Protein AF-A0A0G4PWV8-F1 (afdb_mono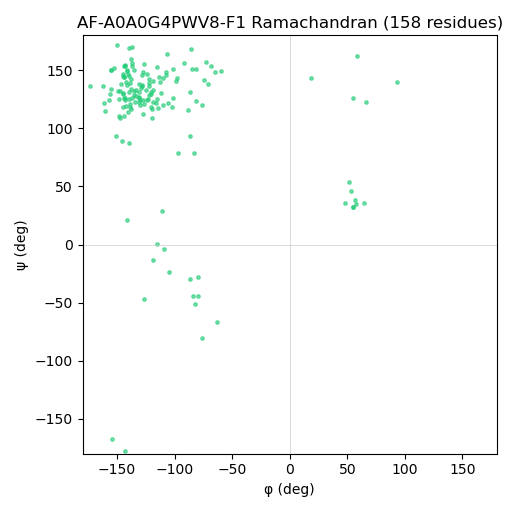mer)

Solvent-accessible surface area (backbone atoms only — not comparable to full-atom values): 7685 Å² total; per-residue (Å²): 139,90,86,41,75,49,78,58,69,54,64,75,84,76,52,69,46,78,44,80,47,78,28,73,62,48,70,41,78,45,61,52,28,37,39,38,41,41,41,43,66,41,84,68,66,66,51,36,36,37,35,38,38,38,8,48,55,10,35,27,39,36,34,48,26,38,40,38,41,34,42,36,41,32,59,44,40,40,42,35,39,39,36,6,46,60,18,36,23,40,35,33,49,24,40,38,38,40,44,38,32,40,40,41,40,43,39,44,37,41,38,33,6,46,53,18,35,23,39,33,35,53,20,40,38,36,43,34,40,27,44,71,63,43,67,78,48,79,50,76,45,31,77,62,28,56,70,43,77,42,82,45,49,79,43,80,45,80,43,117

Mean predicted aligned error: 6.7 Å

Radius of gyration: 15.88 Å; Cα contacts (8 Å, |Δi|>4): 471; chains: 1; bounding box: 45×33×40 Å

pLDDT: mean 72.96, std 12.59, range [35.84, 92.19]

Sequence (160 aa):
MHKSWIKYQVKNPEQLLQVGFSSTRGPLVLHKSWIKYQVKNPELWPFTAQVGFSSTRGPLVMHKSWIKYQVKNPEQMLEVGFSSTRRPLVMHKSWIKYQVRNPGQLLQVGFSSTRRPLAMHKSWIKYQVKNPGQLLQVGFSSTRGPLVLHKSWVKYQVGL

Secondary structure (DSSP, 8-state):
-----EE--B-SSS-EE--EEEESSS-EEEES-EEEEEE----SSS-EE--EEEESSS-EEEES-EEEEEEES--S-EEEEEEESSS-EEEES-EEEEEEE---EEEEEEEEESSS-EEEES-EEE--EES--EEEEEEEEESSS-EEEES-EEE--EE-

Structure (mmCIF, N/CA/C/O backbone):
data_AF-A0A0G4PWV8-F1
#
_entry.id   AF-A0A0G4PWV8-F1
#
loop_
_atom_site.group_PDB
_atom_site.id
_atom_site.type_symbol
_atom_site.label_atom_id
_atom_site.label_alt_id
_atom_site.label_comp_id
_atom_site.label_asym_id
_atom_site.label_entity_id
_atom_site.label_seq_id
_atom_site.pdbx_PDB_ins_code
_atom_site.Cartn_x
_atom_site.Cartn_y
_atom_site.Cartn_z
_atom_site.occupancy
_atom_site.B_iso_or_equiv
_atom_site.auth_seq_id
_atom_site.auth_comp_id
_atom_site.auth_asym_id
_atom_site.auth_atom_id
_atom_site.pdbx_PDB_model_num
ATOM 1 N N . MET A 1 1 ? 24.205 -0.210 5.211 1.00 35.84 1 MET A N 1
ATOM 2 C CA . MET A 1 1 ? 22.935 -0.880 5.615 1.00 35.84 1 MET A CA 1
ATOM 3 C C . MET A 1 1 ? 21.862 -0.620 4.559 1.00 35.84 1 MET A C 1
ATOM 5 O O . MET A 1 1 ? 21.844 0.486 4.046 1.00 35.84 1 MET A O 1
ATOM 9 N N . HIS A 1 2 ? 20.964 -1.564 4.231 1.00 44.97 2 HIS A N 1
ATOM 10 C CA . HIS A 1 2 ? 19.835 -1.320 3.300 1.00 44.97 2 HIS A CA 1
ATOM 11 C C . HIS A 1 2 ? 18.504 -1.462 4.058 1.00 44.97 2 HIS A C 1
ATOM 13 O O . HIS A 1 2 ? 18.279 -2.509 4.666 1.00 44.97 2 HIS A O 1
ATOM 19 N N . LYS A 1 3 ? 17.638 -0.441 4.027 1.00 51.50 3 LYS A N 1
ATOM 20 C CA . LYS A 1 3 ? 16.390 -0.348 4.814 1.00 51.50 3 LYS A CA 1
ATOM 21 C C . LYS A 1 3 ? 15.295 0.374 4.006 1.00 51.50 3 LYS A C 1
ATOM 23 O O . LYS A 1 3 ? 15.620 1.271 3.235 1.00 51.50 3 LYS A O 1
ATOM 28 N N . SER A 1 4 ? 14.019 0.015 4.176 1.00 49.66 4 SER A N 1
ATOM 29 C CA . SER A 1 4 ? 12.867 0.761 3.628 1.00 49.66 4 SER A CA 1
ATOM 30 C C . SER A 1 4 ? 11.570 0.390 4.360 1.00 49.66 4 SER A C 1
ATOM 32 O O . SER A 1 4 ? 11.176 -0.773 4.369 1.00 49.66 4 SER A O 1
ATOM 34 N N . TRP A 1 5 ? 10.888 1.370 4.959 1.00 53.84 5 TRP A N 1
ATOM 35 C CA . TRP A 1 5 ? 9.688 1.152 5.784 1.00 53.84 5 TRP A CA 1
ATOM 36 C C . TRP A 1 5 ? 8.790 2.398 5.838 1.00 53.84 5 TRP A C 1
ATOM 38 O O . TRP A 1 5 ? 9.304 3.510 5.790 1.00 53.84 5 TRP A O 1
ATOM 48 N N . ILE A 1 6 ? 7.475 2.205 5.995 1.00 53.03 6 ILE A N 1
ATOM 49 C CA . ILE A 1 6 ? 6.437 3.229 6.235 1.00 53.03 6 ILE A CA 1
ATOM 50 C C . ILE A 1 6 ? 5.381 2.610 7.182 1.00 53.03 6 ILE A C 1
ATOM 52 O O . ILE A 1 6 ? 4.929 1.491 6.946 1.00 53.03 6 ILE A O 1
ATOM 56 N N . LYS A 1 7 ? 4.982 3.256 8.288 1.00 59.53 7 LYS A N 1
ATOM 57 C CA . LYS A 1 7 ? 4.139 2.595 9.316 1.00 59.53 7 LYS A CA 1
ATOM 58 C C . LYS A 1 7 ? 3.420 3.592 10.229 1.00 59.53 7 LYS A C 1
ATOM 60 O O . LYS A 1 7 ? 4.082 4.205 11.059 1.00 59.53 7 LYS A O 1
ATOM 65 N N . TYR A 1 8 ? 2.084 3.650 10.180 1.00 54.03 8 TYR A N 1
ATOM 66 C CA . TYR A 1 8 ? 1.277 4.469 11.107 1.00 54.03 8 TYR A CA 1
ATOM 67 C C . TYR A 1 8 ? -0.043 3.778 11.506 1.00 54.03 8 TYR A C 1
ATOM 69 O O . TYR A 1 8 ? -0.243 2.599 11.212 1.00 54.03 8 TYR A O 1
ATOM 77 N N . GLN A 1 9 ? -0.880 4.445 12.306 1.00 57.19 9 GLN A N 1
ATOM 78 C CA . GLN A 1 9 ? -2.010 3.858 13.042 1.00 57.19 9 GLN A CA 1
ATOM 79 C C . GLN A 1 9 ? -2.813 4.990 13.711 1.00 57.19 9 GLN A C 1
ATOM 81 O O . GLN A 1 9 ? -2.177 5.872 14.277 1.00 57.19 9 GLN A O 1
ATOM 86 N N . VAL A 1 10 ? -4.156 4.989 13.683 1.00 54.06 10 VAL A N 1
ATOM 87 C CA . VAL A 1 10 ? -4.962 6.142 14.174 1.00 54.06 10 VAL A CA 1
ATOM 88 C C . VAL A 1 10 ? -6.261 5.727 14.890 1.00 54.06 10 VAL A C 1
ATOM 90 O O . VAL A 1 10 ? -6.813 4.660 14.614 1.00 54.06 10 VAL A O 1
ATOM 93 N N . LYS A 1 11 ? -6.761 6.576 15.804 1.00 54.06 11 LYS A N 1
ATOM 94 C CA . LYS A 1 11 ? -8.070 6.447 16.474 1.00 54.06 11 LYS A CA 1
ATOM 95 C C . LYS A 1 11 ? -8.731 7.819 16.760 1.00 54.06 11 LYS A C 1
ATOM 97 O O . LYS A 1 11 ? -8.561 8.325 17.861 1.00 54.06 11 LYS A O 1
ATOM 102 N N . ASN A 1 12 ? -9.514 8.337 15.802 1.00 51.41 12 ASN A N 1
ATOM 103 C CA . ASN A 1 12 ? -10.380 9.544 15.855 1.00 51.41 12 ASN A CA 1
ATOM 104 C C . ASN A 1 12 ? -9.652 10.885 16.188 1.00 51.41 12 ASN A C 1
ATOM 106 O O . ASN A 1 12 ? -8.496 10.824 16.605 1.00 51.41 12 ASN A O 1
ATOM 110 N N . PRO A 1 13 ? -10.223 12.090 15.927 1.00 47.97 13 PRO A N 1
ATOM 111 C CA . PRO A 1 13 ? -11.607 12.400 15.524 1.00 47.97 13 PRO A CA 1
ATOM 112 C C . PRO A 1 13 ? -11.854 12.784 14.049 1.00 47.97 13 PRO A C 1
ATOM 114 O O . PRO A 1 13 ? -12.958 12.550 13.584 1.00 47.97 13 PRO A O 1
ATOM 117 N N . GLU A 1 14 ? -10.870 13.279 13.292 1.00 52.88 14 GLU A N 1
ATOM 118 C CA . GLU A 1 14 ? -11.048 13.809 11.919 1.00 52.88 14 GLU A CA 1
ATOM 119 C C . GLU A 1 14 ? -10.054 13.110 10.965 1.00 52.88 14 GLU A C 1
ATOM 121 O O . GLU A 1 14 ? -8.856 13.124 11.257 1.00 52.88 14 GLU A O 1
ATOM 126 N N . GLN A 1 15 ? -10.482 12.411 9.891 1.00 55.06 15 GLN A N 1
ATOM 127 C CA . GLN A 1 15 ? -9.568 11.484 9.170 1.00 55.06 15 GLN A CA 1
ATOM 128 C C . GLN A 1 15 ? -9.764 11.284 7.654 1.00 55.06 15 GLN A C 1
ATOM 130 O O . GLN A 1 15 ? -10.611 10.506 7.218 1.00 55.06 15 GLN A O 1
ATOM 135 N N . LEU A 1 16 ? -8.805 11.796 6.877 1.00 55.81 16 LEU A N 1
ATOM 136 C CA . LEU A 1 16 ? -8.580 11.494 5.456 1.00 55.81 16 LEU A CA 1
ATOM 137 C C . LEU A 1 16 ? -7.149 10.943 5.263 1.00 55.81 16 LEU A C 1
ATOM 139 O O . LEU A 1 16 ? -6.223 11.438 5.907 1.00 55.81 16 LEU A O 1
ATOM 143 N N . LEU A 1 17 ? -6.927 9.913 4.426 1.00 54.94 17 LEU A N 1
ATOM 144 C CA . LEU A 1 17 ? -5.600 9.271 4.328 1.00 54.94 17 LEU A CA 1
ATOM 145 C C . LEU A 1 17 ? -5.231 8.647 2.965 1.00 54.94 17 LEU A C 1
ATOM 147 O O . LEU A 1 17 ? -5.476 7.467 2.715 1.00 54.94 17 LEU A O 1
ATOM 151 N N . GLN A 1 18 ? -4.545 9.411 2.113 1.00 61.81 18 GLN A N 1
ATOM 152 C CA . GLN A 1 18 ? -3.944 8.942 0.854 1.00 61.81 18 GLN A CA 1
ATOM 153 C C . GLN A 1 18 ? -2.478 8.483 1.010 1.00 61.81 18 GLN A C 1
ATOM 155 O O . GLN A 1 18 ? -1.738 8.951 1.873 1.00 61.81 18 GLN A O 1
ATOM 160 N N . VAL A 1 19 ? -2.023 7.617 0.099 1.00 55.06 19 VAL A N 1
ATOM 161 C CA . VAL A 1 19 ? -0.606 7.341 -0.207 1.00 55.06 19 VAL A CA 1
ATOM 162 C C . VAL A 1 19 ? -0.473 7.318 -1.730 1.00 55.06 19 VAL A C 1
ATOM 164 O O . VAL A 1 19 ? -1.278 6.659 -2.378 1.00 55.06 19 VAL A O 1
ATOM 167 N N . GLY A 1 20 ? 0.514 7.998 -2.318 1.00 63.47 20 GLY A N 1
ATOM 168 C CA . GLY A 1 20 ? 0.599 8.172 -3.774 1.00 63.47 20 GLY A CA 1
ATOM 169 C C . GLY A 1 20 ? 2.030 8.219 -4.313 1.00 63.47 20 GLY A C 1
ATOM 170 O O . GLY A 1 20 ? 2.891 8.870 -3.730 1.00 63.47 20 GLY A O 1
ATOM 171 N N . PHE A 1 21 ? 2.277 7.554 -5.444 1.00 58.38 21 PHE A N 1
ATOM 172 C CA . PHE A 1 21 ? 3.533 7.603 -6.198 1.00 58.38 21 PHE A CA 1
ATOM 173 C C . PHE A 1 21 ? 3.249 7.605 -7.706 1.00 58.38 21 PHE A C 1
ATOM 175 O O . PHE A 1 21 ? 2.417 6.832 -8.192 1.00 58.38 21 PHE A O 1
ATOM 182 N N . SER A 1 22 ? 3.959 8.436 -8.468 1.00 67.94 22 SER A N 1
ATOM 183 C CA . SER A 1 22 ? 3.759 8.583 -9.914 1.00 67.94 22 SER A CA 1
ATOM 184 C C . SER A 1 22 ? 5.073 8.825 -10.658 1.00 67.94 22 SER A C 1
ATOM 186 O O . SER A 1 22 ? 5.978 9.491 -10.163 1.00 67.94 22 SER A O 1
ATOM 188 N N . SER A 1 23 ? 5.193 8.275 -11.869 1.00 72.81 23 SER A N 1
ATOM 189 C CA . SER A 1 23 ? 6.311 8.566 -12.774 1.00 72.81 23 SER A CA 1
ATOM 190 C C . SER A 1 23 ? 5.862 8.634 -14.233 1.00 72.81 23 SER A C 1
ATOM 192 O O . SER A 1 23 ? 5.394 7.659 -14.824 1.00 72.81 23 SER A O 1
ATOM 194 N N . THR A 1 24 ? 6.055 9.791 -14.866 1.00 71.94 24 THR A N 1
ATOM 195 C CA . THR A 1 24 ? 5.653 9.997 -16.266 1.00 71.94 24 THR A CA 1
ATOM 196 C C . THR A 1 24 ? 6.648 9.399 -17.264 1.00 71.94 24 THR A C 1
ATOM 198 O O . THR A 1 24 ? 6.244 9.025 -18.367 1.00 71.94 24 THR A O 1
ATOM 201 N N . ARG A 1 25 ? 7.941 9.296 -16.911 1.00 73.19 25 ARG A N 1
ATOM 202 C CA . ARG A 1 25 ? 9.023 8.848 -17.817 1.00 73.19 25 ARG A CA 1
ATOM 203 C C . ARG A 1 25 ? 9.864 7.688 -17.261 1.00 73.19 25 ARG A C 1
ATOM 205 O O . ARG A 1 25 ? 10.092 6.731 -17.995 1.00 73.19 25 ARG A O 1
ATOM 212 N N . GLY A 1 26 ? 10.308 7.758 -16.004 1.00 77.62 26 GLY A N 1
ATOM 213 C CA . GLY A 1 26 ? 11.228 6.783 -15.399 1.00 77.62 26 GLY A CA 1
ATOM 214 C C . GLY A 1 26 ? 10.554 5.538 -14.793 1.00 77.62 26 GLY A C 1
ATOM 215 O O . GLY A 1 26 ? 9.328 5.513 -14.623 1.00 77.62 26 GLY A O 1
ATOM 216 N N . PRO A 1 27 ? 11.329 4.495 -14.446 1.00 79.81 27 PRO A N 1
ATOM 217 C CA . PRO A 1 27 ? 10.832 3.369 -13.658 1.00 79.81 27 PRO A CA 1
ATOM 218 C C . PRO A 1 27 ? 10.431 3.820 -12.244 1.00 79.81 27 PRO A C 1
ATOM 220 O O . PRO A 1 27 ? 11.050 4.716 -11.678 1.00 79.81 27 PRO A O 1
ATOM 223 N N . LEU A 1 28 ? 9.426 3.170 -11.659 1.00 84.38 28 LEU A N 1
ATOM 224 C CA . LEU A 1 28 ? 9.044 3.334 -10.255 1.00 84.38 28 LEU A CA 1
ATOM 225 C C . LEU A 1 28 ? 9.310 2.006 -9.532 1.00 84.38 28 LEU A C 1
ATOM 227 O O . LEU A 1 28 ? 8.745 0.979 -9.906 1.00 84.38 28 LEU A O 1
ATOM 231 N N . VAL A 1 29 ? 10.216 2.000 -8.548 1.00 84.75 29 VAL A N 1
ATOM 232 C CA . VAL A 1 29 ? 10.771 0.762 -7.970 1.00 84.75 29 VAL A CA 1
ATOM 233 C C . VAL A 1 29 ? 10.701 0.771 -6.445 1.00 84.75 29 VAL A C 1
ATOM 235 O O . VAL A 1 29 ? 11.270 1.641 -5.796 1.00 84.75 29 VAL A O 1
ATOM 238 N N . LEU A 1 30 ? 10.062 -0.250 -5.873 1.00 81.56 30 LEU A N 1
ATOM 239 C CA . LEU A 1 30 ? 10.050 -0.543 -4.440 1.00 81.56 30 LEU A CA 1
ATOM 240 C C . LEU A 1 30 ? 10.942 -1.757 -4.168 1.00 81.56 30 LEU A C 1
ATOM 242 O O . LEU A 1 30 ? 10.701 -2.835 -4.711 1.00 81.56 30 LEU A O 1
ATOM 246 N N . HIS A 1 31 ? 11.965 -1.613 -3.327 1.00 82.31 31 HIS A N 1
ATOM 247 C CA . HIS A 1 31 ? 12.905 -2.692 -3.013 1.00 82.31 31 HIS A CA 1
ATOM 248 C C . HIS A 1 31 ? 13.134 -2.796 -1.500 1.00 82.31 31 HIS A C 1
ATOM 250 O O . HIS A 1 31 ? 13.476 -1.809 -0.855 1.00 82.31 31 HIS A O 1
ATOM 256 N N . LYS A 1 32 ? 12.961 -4.001 -0.936 1.00 80.19 32 LYS A N 1
ATOM 257 C CA . LYS A 1 32 ? 13.052 -4.287 0.514 1.00 80.19 32 LYS A CA 1
ATOM 258 C C . LYS A 1 32 ? 12.126 -3.407 1.381 1.00 80.19 32 LYS A C 1
ATOM 260 O O . LYS A 1 32 ? 12.489 -3.054 2.500 1.00 80.19 32 LYS A O 1
ATOM 265 N N . SER A 1 33 ? 10.965 -3.018 0.854 1.00 72.94 33 SER A N 1
ATOM 266 C CA . SER A 1 33 ? 10.035 -2.069 1.488 1.00 72.94 33 SER A CA 1
ATOM 267 C C . SER A 1 33 ? 9.080 -2.745 2.484 1.00 72.94 33 SER A C 1
ATOM 269 O O . SER A 1 33 ? 8.716 -3.899 2.286 1.00 72.94 33 SER A O 1
ATOM 271 N N . TRP A 1 34 ? 8.609 -2.039 3.517 1.00 73.62 34 TRP A N 1
ATOM 272 C CA . TRP A 1 34 ? 7.662 -2.577 4.512 1.00 73.62 34 TRP A CA 1
ATOM 273 C C . TRP A 1 34 ? 6.603 -1.534 4.904 1.00 73.62 34 TRP A C 1
ATOM 275 O O . TRP A 1 34 ? 6.957 -0.520 5.497 1.00 73.62 34 TRP A O 1
ATOM 285 N N . ILE A 1 35 ? 5.321 -1.744 4.578 1.00 63.03 35 ILE A N 1
ATOM 286 C CA . ILE A 1 35 ? 4.242 -0.753 4.773 1.00 63.03 35 ILE A CA 1
ATOM 287 C C . ILE A 1 35 ? 3.137 -1.299 5.702 1.00 63.03 35 ILE A C 1
ATOM 289 O O . ILE A 1 35 ? 2.648 -2.404 5.471 1.00 63.03 35 ILE A O 1
ATOM 293 N N . LYS A 1 36 ? 2.693 -0.560 6.736 1.00 69.00 36 LYS A N 1
ATOM 294 C CA . LYS A 1 36 ? 1.601 -0.996 7.648 1.00 69.00 36 LYS A CA 1
ATOM 295 C C . LYS A 1 36 ? 0.662 0.139 8.103 1.00 69.00 36 LYS A C 1
ATOM 297 O O . LYS A 1 36 ? 1.161 1.186 8.499 1.00 69.00 36 LYS A O 1
ATOM 302 N N . TYR A 1 37 ? -0.655 -0.116 8.180 1.00 62.78 37 TYR A N 1
ATOM 303 C CA . TYR A 1 37 ? -1.642 0.754 8.863 1.00 62.78 37 TYR A CA 1
ATOM 304 C C . TYR A 1 37 ? -2.692 0.020 9.711 1.00 62.78 37 TYR A C 1
ATOM 306 O O . TYR A 1 37 ? -2.952 -1.169 9.496 1.00 62.78 37 TYR A O 1
ATOM 314 N N . GLN A 1 38 ? -3.315 0.736 10.664 1.00 70.44 38 GLN A N 1
ATOM 315 C CA . GLN A 1 38 ? -4.456 0.236 11.449 1.00 70.44 38 GLN A CA 1
ATOM 316 C C . GLN A 1 38 ? -5.380 1.354 12.021 1.00 70.44 38 GLN A C 1
ATOM 318 O O . GLN A 1 38 ? -4.836 2.304 12.576 1.00 70.44 38 GLN A O 1
ATOM 323 N N . VAL A 1 39 ? -6.727 1.263 11.927 1.00 62.81 39 VAL A N 1
ATOM 324 C CA . VAL A 1 39 ? -7.69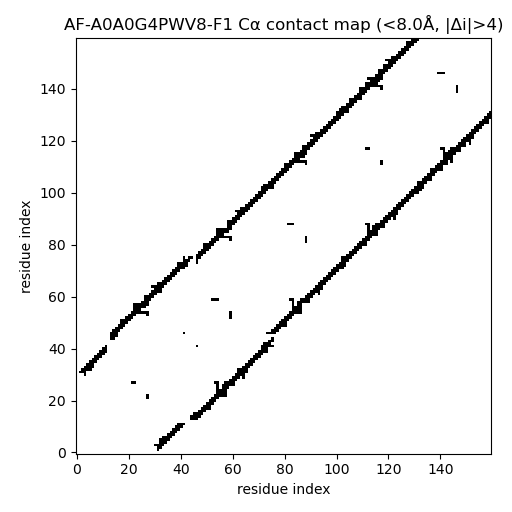4 2.331 12.365 1.00 62.81 39 VAL A CA 1
ATOM 325 C C . VAL A 1 39 ? -8.999 1.811 13.041 1.00 62.81 39 VAL A C 1
ATOM 327 O O . VAL A 1 39 ? -9.456 0.716 12.706 1.00 62.81 39 VAL A O 1
ATOM 330 N N . LYS A 1 40 ? -9.588 2.578 13.990 1.00 66.94 40 LYS A N 1
ATOM 331 C CA . LYS A 1 40 ? -10.975 2.488 14.565 1.00 66.94 40 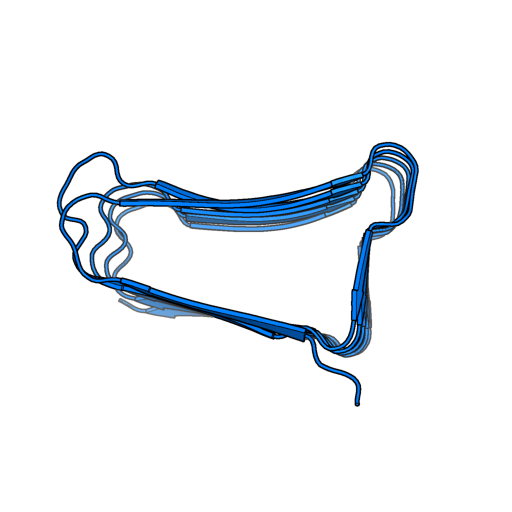LYS A CA 1
ATOM 332 C C . LYS A 1 40 ? -11.306 3.841 15.259 1.00 66.94 40 LYS A C 1
ATOM 334 O O . LYS A 1 40 ? -10.404 4.314 15.936 1.00 66.94 40 LYS A O 1
ATOM 339 N N . ASN A 1 41 ? -12.454 4.536 15.185 1.00 65.94 41 ASN A N 1
ATOM 340 C CA . ASN A 1 41 ? -13.880 4.210 14.971 1.00 65.94 41 ASN A CA 1
ATOM 341 C C . ASN A 1 41 ? -14.590 5.244 14.046 1.00 65.94 41 ASN A C 1
ATOM 343 O O . ASN A 1 41 ? -15.127 6.231 14.553 1.00 65.94 41 ASN A O 1
ATOM 347 N N . PRO A 1 42 ? -14.566 5.091 12.714 1.00 61.34 42 PRO A N 1
ATOM 348 C CA . PRO A 1 42 ? -15.101 6.140 11.835 1.00 61.34 42 PRO A CA 1
ATOM 349 C C . PRO A 1 42 ? -16.628 6.096 11.616 1.00 61.34 42 PRO A C 1
ATOM 351 O O . PRO A 1 42 ? -17.107 5.677 10.564 1.00 61.34 42 PRO A O 1
ATOM 354 N N . GLU A 1 43 ? -17.374 6.600 12.598 1.00 60.66 43 GLU A N 1
ATOM 355 C CA . GLU A 1 43 ? -18.820 6.869 12.531 1.00 60.66 43 GLU A CA 1
ATOM 356 C C . GLU A 1 43 ? -19.043 8.366 12.191 1.00 60.66 43 GLU A C 1
ATOM 358 O O . GLU A 1 43 ? -19.332 9.179 13.063 1.00 60.66 43 GLU A O 1
ATOM 363 N N . LEU A 1 44 ? -18.883 8.684 10.891 1.00 55.69 44 LEU A N 1
ATOM 364 C CA . LEU A 1 44 ? -19.073 9.969 10.172 1.00 55.69 44 LEU A CA 1
ATOM 365 C C . LEU A 1 44 ? -17.874 10.942 9.962 1.00 55.69 44 LEU A C 1
ATOM 367 O O . LEU A 1 44 ? -17.012 11.140 10.807 1.00 55.69 44 LEU A O 1
ATOM 371 N N . TRP A 1 45 ? -17.894 11.486 8.732 1.00 52.88 45 TRP A N 1
ATOM 372 C CA . TRP A 1 45 ? -17.241 12.614 8.027 1.00 52.88 45 TRP A CA 1
ATOM 373 C C . TRP A 1 45 ? -15.943 13.324 8.495 1.00 52.88 45 TRP A C 1
ATOM 375 O O . TRP A 1 45 ? -15.790 13.651 9.665 1.00 52.88 45 TRP A O 1
ATOM 385 N N 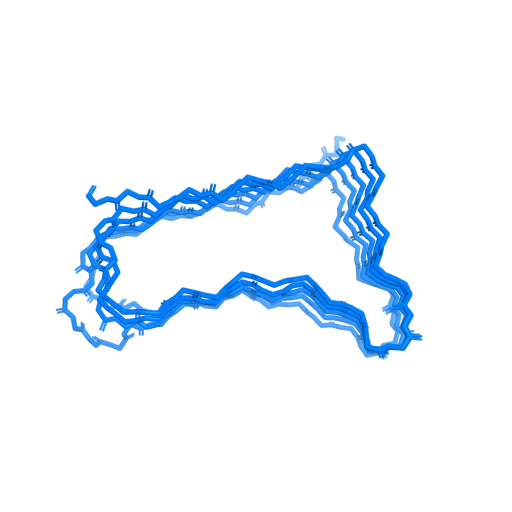. PRO A 1 46 ? -15.069 13.739 7.541 1.00 52.75 46 PRO A N 1
ATOM 386 C CA . PRO A 1 46 ? -14.935 13.271 6.155 1.00 52.75 46 PRO A CA 1
ATOM 387 C C . PRO A 1 46 ? -14.000 12.051 6.124 1.00 52.75 46 PRO A C 1
ATOM 389 O O . PRO A 1 46 ? -12.782 12.202 6.044 1.00 52.75 46 PRO A O 1
ATOM 392 N N . PHE A 1 47 ? -14.546 10.831 6.202 1.00 53.34 47 PHE A N 1
ATOM 393 C CA . PHE A 1 47 ? -13.713 9.630 6.115 1.00 53.34 47 PHE A CA 1
ATOM 394 C C . PHE A 1 47 ? -13.393 9.290 4.660 1.00 53.34 47 PHE A C 1
ATOM 396 O O . PHE A 1 47 ? -14.290 9.034 3.856 1.00 53.34 47 PHE A O 1
ATOM 403 N N . THR A 1 48 ? -12.110 9.192 4.321 1.00 59.66 48 THR A N 1
ATOM 404 C CA . THR A 1 48 ? -11.679 8.469 3.115 1.00 59.66 48 THR A CA 1
ATOM 405 C C . THR A 1 48 ? -10.241 7.994 3.260 1.00 59.66 48 THR A C 1
ATOM 407 O O . THR A 1 48 ? -9.426 8.655 3.903 1.00 59.66 48 THR A O 1
ATOM 410 N N . ALA A 1 49 ? -9.875 6.879 2.632 1.00 57.31 49 ALA A N 1
ATOM 411 C CA . ALA A 1 49 ? -8.470 6.483 2.542 1.00 57.31 49 ALA A CA 1
ATOM 412 C C . ALA A 1 49 ? -8.117 5.822 1.204 1.00 57.31 49 ALA A C 1
ATOM 414 O O . ALA A 1 49 ? -8.963 5.239 0.538 1.00 57.31 49 ALA A O 1
ATOM 415 N N . GLN A 1 50 ? -6.853 5.922 0.800 1.00 64.19 50 GLN A N 1
ATOM 416 C CA . GLN A 1 50 ? -6.366 5.536 -0.523 1.00 64.19 50 GLN A CA 1
ATOM 417 C C . GLN A 1 50 ? -4.884 5.135 -0.464 1.00 64.19 50 GLN A C 1
ATOM 419 O O . GLN A 1 50 ? -4.114 5.643 0.350 1.00 64.19 50 GLN A O 1
ATOM 424 N N . VAL A 1 51 ? -4.449 4.259 -1.366 1.00 57.66 51 VAL A N 1
ATOM 425 C CA . VAL A 1 51 ? -3.032 3.949 -1.621 1.00 57.66 51 VAL A CA 1
ATOM 426 C C . VAL A 1 51 ? -2.837 3.848 -3.134 1.00 57.66 51 VAL A C 1
ATOM 428 O O . VAL A 1 51 ? -3.717 3.339 -3.811 1.00 57.66 51 VAL A O 1
ATOM 431 N N . GLY A 1 52 ? -1.718 4.316 -3.684 1.00 68.19 52 GLY A N 1
ATOM 432 C CA . GLY A 1 52 ? -1.558 4.515 -5.124 1.00 68.19 52 GLY A CA 1
ATOM 433 C C . GLY A 1 52 ? -0.100 4.491 -5.577 1.00 68.19 52 GLY A C 1
ATOM 434 O O . GLY A 1 52 ? 0.734 5.204 -5.030 1.00 68.19 52 GLY A O 1
ATOM 435 N N . PHE A 1 53 ? 0.221 3.705 -6.604 1.00 61.62 53 PHE A N 1
ATOM 436 C CA . PHE A 1 53 ? 1.530 3.722 -7.270 1.00 61.62 53 PHE A CA 1
ATOM 437 C C . PHE A 1 53 ? 1.331 3.581 -8.779 1.00 61.62 53 PHE A C 1
ATOM 439 O O . PHE A 1 53 ? 0.616 2.685 -9.216 1.00 61.62 53 PHE A O 1
ATOM 446 N N . SER A 1 54 ? 1.956 4.437 -9.585 1.00 77.69 54 SER A N 1
ATOM 447 C CA . SER A 1 54 ? 1.691 4.523 -11.025 1.00 77.69 54 SER A CA 1
ATOM 448 C C . SER A 1 54 ? 2.947 4.828 -11.848 1.00 77.69 54 SER A C 1
ATOM 450 O O . SER A 1 54 ? 3.810 5.599 -11.428 1.00 77.69 54 SER A O 1
ATOM 452 N N . SER A 1 55 ? 3.064 4.261 -13.053 1.00 80.75 55 SER A N 1
ATOM 453 C CA . SER A 1 55 ? 4.039 4.755 -14.039 1.00 80.75 55 SER A CA 1
ATOM 454 C C . SER A 1 55 ? 3.520 4.695 -15.476 1.00 80.75 55 SER A C 1
ATOM 456 O O . SER A 1 55 ? 3.065 3.656 -15.964 1.00 80.75 55 SER A O 1
ATOM 458 N N . THR A 1 56 ? 3.578 5.836 -16.164 1.00 80.69 56 THR A N 1
ATOM 459 C CA . THR A 1 56 ? 2.911 6.051 -17.456 1.00 80.69 56 THR A CA 1
ATOM 460 C C . THR A 1 56 ? 3.747 5.529 -18.623 1.00 80.69 56 THR A C 1
ATOM 462 O O . THR A 1 56 ? 3.211 4.878 -19.521 1.00 80.69 56 THR A O 1
ATOM 465 N N . ARG A 1 57 ? 5.062 5.801 -18.629 1.00 82.44 57 ARG A N 1
ATOM 466 C CA . ARG A 1 57 ? 6.008 5.365 -19.682 1.00 82.44 57 ARG A CA 1
ATOM 467 C C . ARG A 1 57 ? 7.132 4.444 -19.176 1.00 82.44 57 ARG A C 1
ATOM 469 O O . ARG A 1 57 ? 7.783 3.816 -20.013 1.00 82.44 57 ARG A O 1
ATOM 476 N N . GLY A 1 58 ? 7.332 4.334 -17.860 1.00 82.00 58 GLY A N 1
ATOM 477 C CA . GLY A 1 58 ? 8.275 3.412 -17.217 1.00 82.00 58 GLY A CA 1
ATOM 478 C C . GLY A 1 58 ? 7.567 2.236 -16.523 1.00 82.00 58 GLY A C 1
ATOM 479 O O . GLY A 1 58 ? 6.350 2.280 -16.348 1.00 82.00 58 GLY A O 1
ATOM 480 N N . PRO A 1 59 ? 8.284 1.154 -16.172 1.00 83.31 59 PRO A N 1
ATOM 481 C CA . PRO A 1 59 ? 7.714 0.028 -15.429 1.00 83.31 59 PRO A CA 1
ATOM 482 C C . PRO A 1 59 ? 7.444 0.388 -13.961 1.00 83.31 59 PRO A C 1
ATOM 484 O O . PRO A 1 59 ? 8.108 1.264 -13.402 1.00 83.31 59 PRO A O 1
ATOM 487 N N . LEU A 1 60 ? 6.523 -0.342 -13.327 1.00 88.31 60 LEU A N 1
ATOM 488 C CA . LEU A 1 60 ? 6.321 -0.338 -11.874 1.00 88.31 60 LEU A CA 1
ATOM 489 C C . LEU A 1 60 ? 6.778 -1.689 -11.306 1.00 88.31 60 LEU A C 1
ATOM 491 O O . LEU A 1 60 ? 6.272 -2.734 -11.709 1.00 88.31 60 LEU A O 1
ATOM 495 N N . VAL A 1 61 ? 7.755 -1.683 -10.398 1.00 88.12 61 VAL A N 1
ATOM 496 C CA . VAL A 1 61 ? 8.426 -2.895 -9.900 1.00 88.12 61 VAL A CA 1
ATOM 497 C C . VAL A 1 61 ? 8.430 -2.935 -8.374 1.00 88.12 61 VAL A C 1
ATOM 499 O O . VAL A 1 61 ? 8.758 -1.950 -7.720 1.00 88.12 61 VAL A O 1
ATOM 502 N N . MET A 1 62 ? 8.133 -4.098 -7.798 1.00 87.94 62 MET A N 1
ATOM 503 C CA . MET A 1 62 ? 8.268 -4.385 -6.370 1.00 87.94 62 MET A CA 1
ATOM 504 C C . MET A 1 62 ? 9.143 -5.618 -6.163 1.00 87.94 62 MET A C 1
ATOM 506 O O . MET A 1 62 ? 8.921 -6.646 -6.804 1.00 87.94 62 MET A O 1
ATOM 510 N N . HIS A 1 63 ? 10.110 -5.544 -5.251 1.00 88.38 63 HIS A N 1
ATOM 511 C CA . HIS A 1 63 ? 11.011 -6.648 -4.936 1.00 88.38 63 HIS A CA 1
ATOM 512 C C . HIS A 1 63 ? 11.248 -6.768 -3.426 1.00 88.38 63 HIS A C 1
ATOM 514 O O . HIS A 1 63 ? 11.790 -5.854 -2.805 1.00 88.38 63 HIS A O 1
ATOM 520 N N . LYS A 1 64 ? 10.908 -7.924 -2.839 1.00 86.19 64 LYS A N 1
ATOM 521 C CA . LYS A 1 64 ? 11.008 -8.183 -1.386 1.00 86.19 64 LYS A CA 1
ATOM 522 C C . LYS A 1 64 ? 10.215 -7.165 -0.547 1.00 86.19 64 LYS A C 1
ATOM 524 O O . LYS A 1 64 ? 10.693 -6.731 0.498 1.00 86.19 64 LYS A O 1
ATOM 529 N N . SER A 1 65 ? 9.038 -6.754 -1.027 1.00 84.00 65 SER A N 1
ATOM 530 C CA . SER A 1 65 ? 8.208 -5.724 -0.385 1.00 84.00 65 SER A CA 1
ATOM 531 C C . SER A 1 65 ? 7.079 -6.332 0.452 1.00 84.00 65 SER A C 1
ATOM 533 O O . SER A 1 65 ? 6.442 -7.287 0.022 1.00 84.00 65 SER A O 1
ATOM 535 N N . TRP A 1 66 ? 6.785 -5.766 1.619 1.00 85.50 66 TRP A N 1
ATOM 536 C CA . TRP A 1 66 ? 5.730 -6.212 2.534 1.00 85.50 66 TRP A CA 1
ATOM 537 C C . TRP A 1 66 ? 4.681 -5.108 2.739 1.00 85.50 66 TRP A C 1
ATOM 539 O O . TRP A 1 66 ? 5.046 -3.944 2.876 1.00 85.50 66 TRP A O 1
ATOM 549 N N . ILE A 1 67 ? 3.391 -5.449 2.803 1.00 81.25 67 ILE A N 1
ATOM 550 C CA . ILE A 1 67 ? 2.273 -4.514 3.034 1.00 81.25 67 ILE A CA 1
ATOM 551 C C . ILE A 1 67 ? 1.263 -5.141 4.020 1.00 81.25 67 ILE A C 1
ATOM 553 O O . ILE A 1 67 ? 0.908 -6.311 3.860 1.00 81.25 67 ILE A O 1
ATOM 557 N N . LYS A 1 68 ? 0.779 -4.405 5.039 1.00 78.06 68 LYS A N 1
ATOM 558 C CA . LYS A 1 68 ? -0.252 -4.883 5.990 1.00 78.06 68 LYS A CA 1
ATOM 559 C C . LYS A 1 68 ? -1.212 -3.796 6.534 1.00 78.06 68 LYS A C 1
ATOM 561 O O . LYS A 1 68 ? -0.816 -3.029 7.403 1.00 78.06 68 LYS A O 1
ATOM 566 N N . TYR A 1 69 ? -2.487 -3.769 6.131 1.00 68.12 69 TYR A N 1
ATOM 567 C CA . TYR A 1 69 ? -3.474 -2.737 6.542 1.00 68.12 69 TYR A CA 1
ATOM 568 C C . TYR A 1 69 ? -4.722 -3.354 7.228 1.00 68.12 69 TYR A C 1
ATOM 570 O O . TYR A 1 69 ? -5.163 -4.435 6.836 1.00 68.12 69 TYR A O 1
ATOM 578 N N . GLN A 1 70 ? -5.295 -2.719 8.266 1.00 70.81 70 GLN A N 1
ATOM 579 C CA . GLN A 1 70 ? -6.466 -3.247 9.008 1.00 70.81 70 GLN A CA 1
ATOM 580 C C . GLN A 1 70 ? -7.401 -2.167 9.601 1.00 70.81 70 GLN A C 1
ATOM 582 O O . GLN A 1 70 ? -6.919 -1.298 10.312 1.00 70.81 70 GLN A O 1
ATOM 587 N N . VAL A 1 71 ? -8.729 -2.234 9.441 1.00 62.78 71 VAL A N 1
ATOM 588 C CA . VAL A 1 71 ? -9.657 -1.196 9.979 1.00 62.78 71 VAL A CA 1
ATOM 589 C C . VAL A 1 71 ? -10.885 -1.812 10.678 1.00 62.78 71 VAL A C 1
ATOM 591 O O . VAL A 1 71 ? -11.289 -2.922 10.321 1.00 62.78 71 VAL A O 1
ATOM 594 N N . LYS A 1 72 ? -11.453 -1.123 11.685 1.00 68.38 72 LYS A N 1
ATOM 595 C CA . LYS A 1 72 ? -12.727 -1.456 12.358 1.00 68.38 72 LYS A CA 1
ATOM 596 C C . LYS A 1 72 ? -13.699 -0.263 12.430 1.00 68.38 72 LYS A C 1
ATOM 598 O O . LYS A 1 72 ? -13.269 0.816 12.826 1.00 68.38 72 LYS A O 1
ATOM 603 N N . ASN A 1 73 ? -14.976 -0.505 12.114 1.00 65.69 73 ASN A N 1
ATOM 604 C CA . ASN A 1 73 ? -16.105 0.448 12.152 1.00 65.69 73 ASN A CA 1
ATOM 605 C C . ASN A 1 73 ? -16.064 1.668 11.179 1.00 65.69 73 ASN A C 1
ATOM 607 O O . ASN A 1 73 ? -16.469 2.741 11.613 1.00 65.69 73 ASN A O 1
ATOM 611 N N . PRO A 1 74 ? -15.549 1.613 9.927 1.00 58.72 74 PRO A N 1
ATOM 612 C CA . PRO A 1 74 ? -15.611 2.777 9.034 1.00 58.72 74 PRO A CA 1
ATOM 613 C C . PRO A 1 74 ? -16.914 2.852 8.224 1.00 58.72 74 PRO A C 1
ATOM 615 O O . PRO A 1 74 ? -17.263 1.889 7.541 1.00 58.72 74 PRO A O 1
ATOM 618 N N . GLU A 1 75 ? -17.564 4.017 8.206 1.00 61.41 75 GLU A N 1
ATOM 619 C CA . GLU A 1 75 ? -18.793 4.264 7.427 1.00 61.41 75 GLU A CA 1
ATOM 620 C C . GLU A 1 75 ? -18.627 5.230 6.236 1.00 61.41 75 GLU A C 1
ATOM 622 O O . GLU A 1 75 ? -19.587 5.855 5.800 1.00 61.41 75 GLU A O 1
ATOM 627 N N . GLN A 1 76 ? -17.425 5.298 5.646 1.00 58.94 76 GLN A N 1
ATOM 628 C CA . GLN A 1 76 ? -17.258 5.604 4.213 1.00 58.94 76 GLN A CA 1
ATOM 629 C C . GLN A 1 76 ? -15.931 5.030 3.653 1.00 58.94 76 GLN A C 1
ATOM 631 O O . GLN A 1 76 ? -15.321 4.155 4.273 1.00 58.94 76 GLN A O 1
ATOM 636 N N . MET A 1 77 ? -15.524 5.440 2.446 1.00 57.22 77 MET A N 1
ATOM 637 C CA . MET A 1 77 ? -14.788 4.593 1.491 1.00 57.22 77 MET A CA 1
ATOM 638 C C . MET A 1 77 ? -13.260 4.453 1.702 1.00 57.22 77 MET A C 1
ATOM 640 O O . MET A 1 77 ? -12.576 5.364 2.175 1.00 57.22 77 MET A O 1
ATOM 644 N N . LEU A 1 78 ? -12.693 3.306 1.283 1.00 60.78 78 LEU A N 1
ATOM 645 C CA . LEU A 1 78 ? -11.246 3.023 1.322 1.00 60.78 78 LEU A CA 1
ATOM 646 C C . LEU A 1 78 ? -10.722 2.305 0.055 1.00 60.78 78 LEU A C 1
ATOM 648 O O . LEU A 1 78 ? -11.345 1.368 -0.436 1.00 60.78 78 LEU A O 1
ATOM 652 N N . GLU A 1 79 ? -9.547 2.689 -0.455 1.00 64.56 79 GLU A N 1
ATOM 653 C CA . GLU A 1 79 ? -9.017 2.226 -1.751 1.00 64.56 79 GLU A CA 1
ATOM 654 C C . GLU A 1 79 ? -7.515 1.853 -1.749 1.00 64.56 79 GLU A C 1
ATOM 656 O O . GLU A 1 79 ? -6.730 2.356 -0.943 1.00 64.56 79 GLU A O 1
ATOM 661 N N 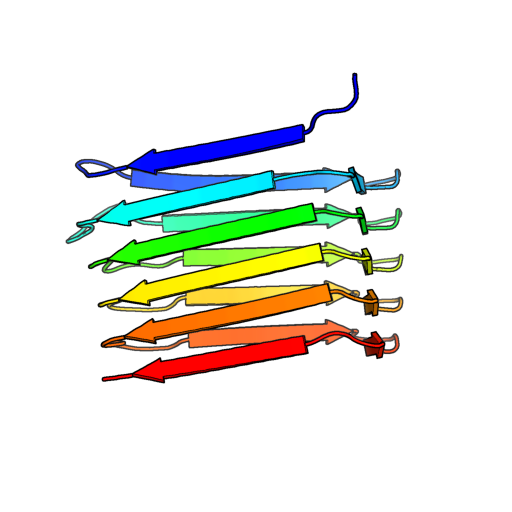. VAL A 1 80 ? -7.076 1.000 -2.687 1.00 61.31 80 VAL A N 1
ATOM 662 C CA . VAL A 1 80 ? -5.651 0.696 -2.955 1.00 61.31 80 VAL A CA 1
ATOM 663 C C . VAL A 1 80 ? -5.417 0.376 -4.442 1.00 61.31 80 VAL A C 1
ATOM 665 O O . VAL A 1 80 ? -5.988 -0.576 -4.965 1.00 61.31 80 VAL A O 1
ATOM 668 N 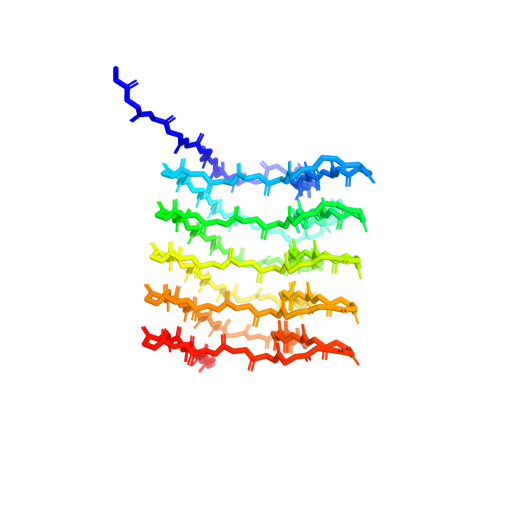N . GLY A 1 81 ? -4.495 1.082 -5.102 1.00 67.94 81 GLY A N 1
ATOM 669 C CA . GLY A 1 81 ? -4.170 0.968 -6.525 1.00 67.94 81 GLY A CA 1
ATOM 670 C C . GLY A 1 81 ? -2.670 0.830 -6.828 1.00 67.94 81 GLY A C 1
ATOM 671 O O . GLY A 1 81 ? -1.838 1.540 -6.266 1.00 67.94 81 GLY A O 1
ATOM 672 N N . PHE A 1 82 ? -2.299 -0.049 -7.763 1.00 64.50 82 PHE A N 1
ATOM 673 C CA . PHE A 1 82 ? -0.939 -0.115 -8.328 1.00 64.50 82 PHE A CA 1
ATOM 674 C C . PHE A 1 82 ? -1.025 -0.344 -9.845 1.00 64.50 82 PHE A C 1
ATOM 676 O O . PHE A 1 82 ? -1.561 -1.366 -10.264 1.00 64.50 82 PHE A O 1
ATOM 683 N N . SER A 1 83 ? -0.520 0.576 -10.674 1.00 79.62 83 SER A N 1
ATOM 684 C CA . SER A 1 83 ? -0.778 0.599 -12.122 1.00 79.62 83 SER A CA 1
ATOM 685 C C . SER A 1 83 ? 0.452 0.901 -12.999 1.00 79.62 83 SER A C 1
ATOM 687 O O . SER A 1 83 ? 1.386 1.598 -12.601 1.00 79.62 83 SER A O 1
ATOM 689 N N . SER A 1 84 ? 0.458 0.422 -14.249 1.00 79.19 84 SER A N 1
ATOM 690 C CA . SER A 1 84 ? 1.351 0.966 -15.289 1.00 79.19 84 SER A CA 1
ATOM 691 C C . SER A 1 84 ? 0.712 0.975 -16.678 1.00 79.19 84 SER A C 1
ATOM 693 O O . SER A 1 84 ? 0.166 -0.026 -17.140 1.00 79.19 84 SER A O 1
ATOM 695 N N . THR A 1 85 ? 0.776 2.115 -17.371 1.00 79.88 85 THR A N 1
ATOM 696 C CA . THR A 1 85 ? 0.015 2.324 -18.614 1.00 79.88 85 THR A CA 1
ATOM 697 C C . THR A 1 85 ? 0.708 1.731 -19.841 1.00 79.88 85 THR A C 1
ATOM 699 O O . THR A 1 85 ? 0.080 1.005 -20.610 1.00 79.88 85 THR A O 1
ATOM 702 N N . ARG A 1 86 ? 1.997 2.040 -20.069 1.00 81.00 86 ARG A N 1
ATOM 703 C CA . ARG A 1 86 ? 2.744 1.620 -21.279 1.00 81.00 86 ARG A CA 1
ATOM 704 C C . ARG A 1 86 ? 3.824 0.554 -21.031 1.00 81.00 86 ARG A C 1
ATOM 706 O O . ARG A 1 86 ? 4.457 0.112 -21.991 1.00 81.00 86 ARG A O 1
ATOM 713 N N . ARG A 1 87 ? 4.063 0.147 -19.782 1.00 87.19 87 ARG A N 1
ATOM 714 C CA . ARG A 1 87 ? 5.123 -0.793 -19.369 1.00 87.19 87 ARG A CA 1
ATOM 715 C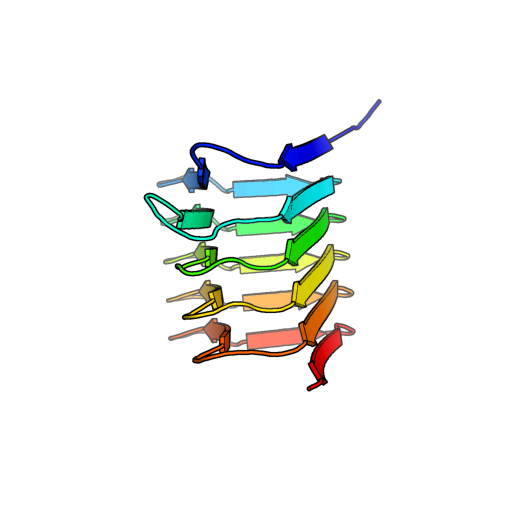 C . ARG A 1 87 ? 4.585 -1.800 -18.335 1.00 87.19 87 ARG A C 1
ATOM 717 O O . ARG A 1 87 ? 3.443 -1.651 -17.908 1.00 87.19 87 ARG A O 1
ATOM 724 N N . PRO A 1 88 ? 5.346 -2.858 -17.992 1.00 82.81 88 PRO A N 1
ATOM 725 C CA . PRO A 1 88 ? 4.862 -3.891 -17.081 1.00 82.81 88 PRO A CA 1
ATOM 726 C C . PRO A 1 88 ? 4.690 -3.409 -15.634 1.00 82.81 88 PRO A C 1
ATOM 728 O O . PRO A 1 88 ? 5.428 -2.537 -15.165 1.00 82.81 88 PRO A O 1
ATOM 731 N N . LEU A 1 89 ? 3.778 -4.069 -14.919 1.00 88.25 89 LEU A N 1
ATOM 732 C CA . LEU A 1 89 ? 3.715 -4.095 -13.456 1.00 88.25 89 LEU A CA 1
ATOM 733 C C . LEU A 1 89 ? 4.311 -5.424 -12.963 1.00 88.25 89 LEU A C 1
ATOM 735 O O . LEU A 1 89 ? 3.879 -6.483 -13.410 1.00 88.25 89 LEU A O 1
ATOM 739 N N . VAL A 1 90 ? 5.297 -5.392 -12.061 1.00 89.00 90 VAL A N 1
ATOM 740 C CA . VAL A 1 90 ? 6.039 -6.585 -11.608 1.00 89.00 90 VAL A CA 1
ATOM 741 C C . VAL A 1 90 ? 6.114 -6.658 -10.080 1.00 89.00 90 VAL A C 1
ATOM 743 O O . VAL A 1 90 ? 6.524 -5.696 -9.437 1.00 89.00 90 VAL A O 1
ATOM 746 N N . MET A 1 91 ? 5.795 -7.814 -9.490 1.00 89.75 91 MET A N 1
ATOM 747 C CA . MET A 1 91 ? 5.924 -8.087 -8.050 1.00 89.75 91 MET A CA 1
ATOM 748 C C . MET A 1 91 ? 6.724 -9.369 -7.785 1.00 89.75 91 MET A C 1
ATOM 750 O O . MET A 1 91 ? 6.241 -10.468 -8.058 1.00 89.75 91 MET A O 1
ATOM 754 N N . HIS A 1 92 ? 7.919 -9.261 -7.203 1.00 91.44 92 HIS A N 1
ATOM 755 C CA . HIS A 1 92 ? 8.801 -10.396 -6.912 1.00 91.44 92 HIS A CA 1
ATOM 756 C C . HIS A 1 92 ? 9.082 -10.543 -5.408 1.00 91.44 92 HIS A C 1
ATOM 758 O O . HIS A 1 92 ? 9.655 -9.647 -4.788 1.00 91.44 92 HIS A O 1
ATOM 764 N N . LYS A 1 93 ? 8.760 -11.707 -4.825 1.00 90.62 93 LYS A N 1
ATOM 765 C CA . LYS A 1 93 ? 8.944 -12.001 -3.386 1.00 90.62 93 LYS A CA 1
ATOM 766 C C . LYS A 1 93 ? 8.214 -11.003 -2.471 1.00 90.62 93 LYS A C 1
ATOM 768 O O . LYS A 1 93 ? 8.737 -10.649 -1.417 1.00 90.62 93 LYS A O 1
ATOM 773 N N . SER A 1 94 ? 7.042 -10.518 -2.886 1.00 87.44 94 SER A N 1
ATOM 774 C CA . SER A 1 94 ? 6.271 -9.520 -2.134 1.00 87.44 94 SER A CA 1
ATOM 775 C C . SER A 1 94 ? 5.164 -10.159 -1.291 1.00 87.44 94 SER A C 1
ATOM 777 O O . SER 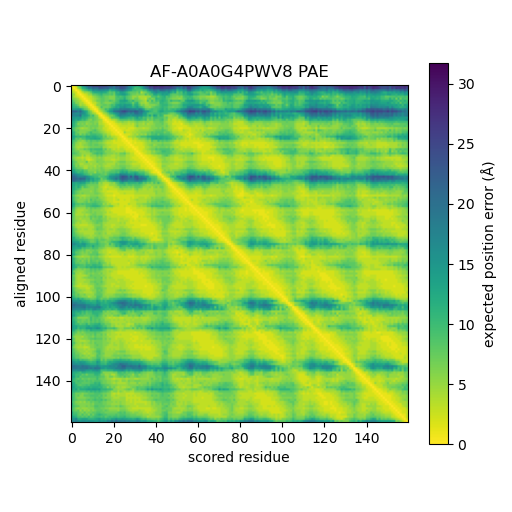A 1 94 ? 4.520 -11.101 -1.739 1.00 87.44 94 SER A O 1
ATOM 779 N N . TRP A 1 95 ? 4.895 -9.631 -0.097 1.00 89.25 95 TRP A N 1
ATOM 780 C CA . TRP A 1 95 ? 3.803 -10.069 0.778 1.00 89.25 95 TRP A CA 1
ATOM 781 C C . TRP A 1 95 ? 2.810 -8.931 1.023 1.00 89.25 95 TRP A C 1
ATOM 783 O O . TRP A 1 95 ? 3.202 -7.826 1.379 1.00 89.25 95 TRP A O 1
ATOM 793 N N . ILE A 1 96 ? 1.512 -9.192 0.902 1.00 85.50 96 ILE A N 1
ATOM 794 C CA . ILE A 1 96 ? 0.446 -8.197 1.055 1.00 85.50 96 ILE A CA 1
ATOM 795 C C . ILE A 1 96 ? -0.662 -8.779 1.948 1.00 85.50 96 ILE A C 1
ATOM 797 O O . ILE A 1 96 ? -1.072 -9.926 1.764 1.00 85.50 96 ILE A O 1
ATOM 801 N N . LYS A 1 97 ? -1.148 -8.025 2.946 1.00 86.88 97 LYS A N 1
ATOM 802 C CA . LYS A 1 97 ? -2.173 -8.504 3.892 1.00 86.88 97 LYS A CA 1
ATOM 803 C C . LYS A 1 97 ? -3.169 -7.428 4.355 1.00 86.88 97 LYS A C 1
ATOM 805 O O . LYS A 1 97 ? -2.803 -6.524 5.096 1.00 86.88 97 LYS A O 1
ATOM 810 N N . TYR A 1 98 ? -4.451 -7.607 4.064 1.00 80.56 98 TYR A N 1
ATOM 811 C CA . TYR A 1 98 ? -5.547 -6.758 4.540 1.00 80.56 98 TYR A CA 1
ATOM 812 C C . TYR A 1 98 ? -6.460 -7.519 5.513 1.00 80.56 98 TYR A C 1
ATOM 814 O O . TYR A 1 98 ? -6.732 -8.699 5.288 1.00 80.56 98 TYR A O 1
ATOM 822 N N . GLN A 1 99 ? -6.925 -6.883 6.598 1.00 82.38 99 GLN A N 1
ATOM 823 C CA . GLN A 1 99 ? -7.970 -7.452 7.475 1.00 82.38 99 GLN A CA 1
ATOM 824 C C . GLN A 1 99 ? -8.926 -6.369 8.021 1.00 82.38 99 GLN A C 1
ATOM 826 O O . GLN A 1 99 ? -8.522 -5.576 8.871 1.00 82.38 99 GLN A O 1
ATOM 831 N N . VAL A 1 100 ? -10.184 -6.353 7.579 1.00 76.75 100 VAL A N 1
ATOM 832 C CA . VAL A 1 100 ? -11.195 -5.317 7.892 1.00 76.75 100 VAL A CA 1
ATOM 833 C C . VAL A 1 100 ? -12.355 -5.913 8.703 1.00 76.75 100 VAL A C 1
ATOM 835 O O . VAL A 1 100 ? -12.620 -7.111 8.602 1.00 76.75 100 VAL A O 1
ATOM 838 N N . ARG A 1 101 ? -13.051 -5.112 9.521 1.00 77.19 101 ARG A N 1
ATOM 839 C CA . ARG A 1 101 ? -14.327 -5.498 10.150 1.00 77.19 101 ARG A CA 1
ATOM 840 C C . ARG A 1 101 ? -15.297 -4.313 10.274 1.00 77.19 101 ARG A C 1
ATOM 842 O O . ARG A 1 101 ? -14.843 -3.209 10.549 1.00 77.19 101 ARG A O 1
ATOM 849 N N . ASN A 1 102 ? -16.599 -4.557 10.121 1.00 72.88 102 ASN A N 1
ATOM 850 C CA . ASN A 1 102 ? -17.655 -3.534 10.133 1.00 72.88 102 ASN A CA 1
ATOM 851 C C . ASN A 1 102 ? -17.421 -2.367 9.131 1.00 72.88 102 ASN A C 1
ATOM 853 O O . ASN A 1 102 ? -17.512 -1.220 9.559 1.00 72.88 102 ASN A O 1
ATOM 857 N N . PRO A 1 103 ? -17.052 -2.589 7.848 1.00 65.00 103 PRO A N 1
ATOM 858 C CA . PRO A 1 103 ? -17.108 -1.525 6.846 1.00 65.00 103 PRO A CA 1
ATOM 859 C C . PRO A 1 103 ? -18.563 -1.295 6.408 1.00 65.00 103 PRO A C 1
ATOM 861 O O . PRO A 1 103 ? -19.185 -2.225 5.890 1.00 65.00 103 PRO A O 1
ATOM 864 N N . GLY A 1 104 ? -19.084 -0.081 6.596 1.00 62.38 104 GLY A N 1
ATOM 865 C CA . GLY A 1 104 ? -20.443 0.302 6.199 1.00 62.38 104 GLY A CA 1
ATOM 866 C C . GLY A 1 104 ? -20.634 0.212 4.685 1.00 62.38 104 GLY A C 1
ATOM 867 O O . GLY A 1 104 ? -21.335 -0.677 4.202 1.00 62.38 104 GLY A O 1
ATOM 868 N N . GLN A 1 105 ? -19.946 1.069 3.921 1.00 64.06 105 GLN A N 1
ATOM 869 C CA . GLN A 1 105 ? -19.996 1.055 2.455 1.00 64.06 105 GLN A CA 1
ATOM 870 C C . GLN A 1 105 ? -18.623 1.241 1.783 1.00 64.06 105 GLN A C 1
ATOM 872 O O . GLN A 1 105 ? -17.926 2.230 1.991 1.00 64.06 105 GLN A O 1
ATOM 877 N N . LEU A 1 106 ? -18.330 0.271 0.912 1.00 55.19 106 LEU A N 1
ATOM 878 C CA . LEU A 1 106 ? -17.357 0.230 -0.184 1.00 55.19 106 LEU A CA 1
ATOM 879 C C . LEU A 1 106 ? -15.851 0.288 0.144 1.00 55.19 106 LEU A C 1
ATOM 881 O O . LEU A 1 106 ? -15.308 1.239 0.705 1.00 55.19 106 LEU A O 1
ATOM 885 N N . LEU A 1 107 ? -15.137 -0.749 -0.316 1.00 62.44 107 LEU A N 1
ATOM 886 C CA . LEU A 1 107 ? -13.675 -0.827 -0.280 1.00 62.44 107 LEU A CA 1
ATOM 887 C C . LEU A 1 107 ? -13.129 -1.528 -1.539 1.00 62.44 107 LEU A C 1
ATOM 889 O O . LEU A 1 107 ? -13.516 -2.667 -1.822 1.00 62.44 107 LEU A O 1
ATOM 893 N N . GLN A 1 108 ? -12.224 -0.870 -2.281 1.00 66.06 108 GLN A N 1
ATOM 894 C CA . GLN A 1 108 ? -11.603 -1.422 -3.501 1.00 66.06 108 GLN A CA 1
ATOM 895 C C . GLN A 1 108 ? -10.094 -1.679 -3.355 1.00 66.06 108 GLN A C 1
ATOM 897 O O . GLN A 1 108 ? -9.368 -0.888 -2.755 1.00 66.06 108 GLN A O 1
ATOM 902 N N . VAL A 1 109 ? -9.586 -2.749 -3.977 1.00 70.69 109 VAL A N 1
ATOM 903 C CA . VAL A 1 109 ? -8.143 -2.993 -4.157 1.00 70.69 109 VAL A CA 1
ATOM 904 C C . VAL A 1 109 ? -7.855 -3.512 -5.568 1.00 70.69 109 VAL A C 1
ATOM 906 O O . VAL A 1 109 ? -8.294 -4.604 -5.924 1.00 70.69 109 VAL A O 1
ATOM 909 N N . GLY A 1 110 ? -7.095 -2.759 -6.369 1.00 76.25 110 GLY A N 1
ATOM 910 C CA . GLY A 1 110 ? -6.861 -3.038 -7.790 1.00 76.25 110 GLY A CA 1
ATOM 911 C C . GLY A 1 110 ? -5.398 -2.916 -8.226 1.00 76.25 110 GLY A C 1
ATOM 912 O O . GLY A 1 110 ? -4.793 -1.850 -8.113 1.00 76.25 110 GLY A O 1
ATOM 913 N N . PHE A 1 111 ? -4.820 -3.978 -8.794 1.00 80.88 111 PHE A N 1
ATOM 914 C CA . PHE A 1 111 ? -3.497 -3.919 -9.441 1.00 80.88 111 PHE A CA 1
ATOM 915 C C . PHE A 1 111 ? -3.644 -4.111 -10.960 1.00 80.88 111 PHE A C 1
ATOM 917 O O . PHE A 1 111 ? -4.307 -5.056 -11.385 1.00 80.88 111 PHE A O 1
ATOM 924 N N . SER A 1 112 ? -3.050 -3.244 -11.790 1.00 80.38 112 SER A N 1
ATOM 925 C CA . SER A 1 112 ? -3.336 -3.203 -13.236 1.00 80.38 112 SER A CA 1
ATOM 926 C C . SER A 1 112 ? -2.136 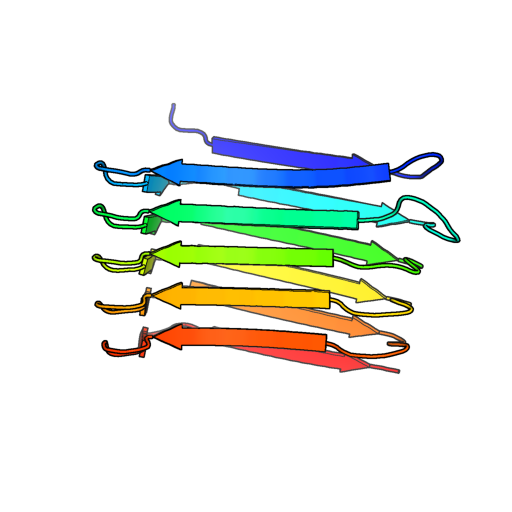-2.898 -14.151 1.00 80.38 112 SER A C 1
ATOM 928 O O . SER A 1 112 ? -1.178 -2.223 -13.773 1.00 80.38 112 SER A O 1
ATOM 930 N N . SER A 1 113 ? -2.186 -3.349 -15.411 1.00 80.31 113 SER A N 1
ATOM 931 C CA . SER A 1 113 ? -1.330 -2.801 -16.480 1.00 80.31 113 SER A CA 1
ATOM 932 C C . SER A 1 113 ? -2.041 -2.734 -17.835 1.00 80.31 113 SER A C 1
ATOM 934 O O . SER A 1 113 ? -2.577 -3.725 -18.322 1.00 80.31 113 SER A O 1
ATOM 936 N N . THR A 1 114 ? -2.065 -1.561 -18.472 1.00 78.12 114 THR A N 1
ATOM 937 C CA . THR A 1 114 ? -2.960 -1.323 -19.621 1.00 78.12 114 THR A CA 1
ATOM 938 C C . THR A 1 114 ? -2.431 -1.902 -20.936 1.00 78.12 114 THR A C 1
ATOM 940 O O . THR A 1 114 ? -3.196 -2.493 -21.692 1.00 78.12 114 THR A O 1
ATOM 943 N N . ARG A 1 115 ? -1.139 -1.723 -21.252 1.00 79.19 115 ARG A N 1
ATOM 944 C CA . ARG A 1 115 ? -0.549 -2.122 -22.554 1.00 79.19 115 ARG A CA 1
ATOM 945 C C . ARG A 1 115 ? 0.513 -3.226 -22.478 1.00 79.19 115 ARG A C 1
ATOM 947 O O . ARG A 1 115 ? 1.126 -3.533 -23.497 1.00 79.19 115 ARG A O 1
ATOM 954 N N . ARG A 1 116 ? 0.824 -3.747 -21.291 1.00 86.00 116 ARG A N 1
ATOM 955 C CA . ARG A 1 116 ? 1.945 -4.672 -21.037 1.00 86.00 116 ARG A CA 1
ATOM 956 C C . ARG A 1 116 ? 1.604 -5.613 -19.863 1.00 86.00 116 ARG A C 1
ATOM 958 O O . ARG A 1 116 ? 0.562 -5.418 -19.243 1.00 86.00 116 ARG A O 1
ATOM 965 N N . PRO A 1 117 ? 2.420 -6.650 -19.583 1.00 81.38 117 PRO A N 1
ATOM 966 C CA . PRO A 1 117 ? 2.087 -7.649 -18.570 1.00 81.38 117 PRO A CA 1
ATOM 967 C C . PRO A 1 117 ? 1.891 -7.099 -17.152 1.00 81.38 117 PRO A C 1
ATOM 969 O O . PRO A 1 117 ? 2.598 -6.181 -16.728 1.00 81.38 117 PRO A O 1
ATOM 972 N N . LEU A 1 118 ? 1.023 -7.762 -16.388 1.00 87.19 118 LEU A N 1
ATOM 973 C CA . LEU A 1 118 ? 1.072 -7.763 -14.925 1.00 87.19 118 LEU A CA 1
ATOM 974 C C . LEU A 1 118 ? 1.684 -9.097 -14.489 1.00 87.19 118 LEU A C 1
ATOM 976 O O . LEU A 1 118 ? 1.119 -10.146 -14.777 1.00 87.19 118 LEU A O 1
ATOM 980 N N . ALA A 1 119 ? 2.832 -9.072 -13.812 1.00 88.00 119 ALA A N 1
ATOM 981 C CA . ALA A 1 119 ? 3.577 -10.268 -13.425 1.00 88.00 119 ALA A CA 1
ATOM 982 C C . ALA A 1 119 ? 3.797 -10.362 -11.906 1.00 88.00 119 ALA A C 1
ATOM 984 O O . ALA A 1 119 ? 4.336 -9.444 -11.288 1.00 88.00 119 ALA A O 1
ATOM 985 N N . MET A 1 120 ? 3.457 -11.503 -11.304 1.00 88.75 120 MET A N 1
ATOM 986 C CA . MET A 1 120 ? 3.763 -11.832 -9.908 1.00 88.75 120 MET A CA 1
ATOM 987 C C . MET A 1 120 ? 4.610 -13.105 -9.821 1.00 88.75 120 MET A C 1
ATOM 989 O O . MET A 1 120 ? 4.249 -14.138 -10.381 1.00 88.75 120 MET A O 1
ATOM 993 N N . HIS A 1 121 ? 5.723 -13.052 -9.087 1.00 92.19 121 HIS A N 1
ATOM 994 C CA . HIS A 1 121 ? 6.611 -14.191 -8.854 1.00 92.19 121 HIS A CA 1
ATOM 995 C C . HIS A 1 121 ? 6.942 -14.354 -7.364 1.00 92.19 121 HIS A C 1
ATOM 997 O O . HIS A 1 121 ? 7.513 -13.450 -6.753 1.00 92.19 121 HIS A O 1
ATOM 1003 N N . LYS A 1 122 ? 6.649 -15.527 -6.783 1.00 91.31 122 LYS A N 1
ATOM 1004 C CA . LYS A 1 122 ? 6.884 -15.831 -5.353 1.00 91.31 122 LYS A CA 1
ATOM 1005 C C . LYS A 1 122 ? 6.224 -14.820 -4.400 1.00 91.31 122 LYS A C 1
ATOM 1007 O O . LYS A 1 122 ? 6.771 -14.535 -3.338 1.00 91.31 122 LYS A O 1
ATOM 1012 N N . SER A 1 123 ? 5.080 -14.258 -4.793 1.00 89.31 123 SER A N 1
ATOM 1013 C CA . SER A 1 123 ? 4.379 -13.211 -4.042 1.00 89.31 123 SER A CA 1
ATOM 1014 C C . SER A 1 123 ? 3.100 -13.744 -3.385 1.00 89.31 123 SER A C 1
ATOM 1016 O O . SER A 1 123 ? 2.430 -14.615 -3.933 1.00 89.31 123 SER A O 1
ATOM 1018 N N . TRP A 1 124 ? 2.753 -13.232 -2.207 1.00 90.00 124 TRP A N 1
ATOM 1019 C CA . TRP A 1 124 ? 1.591 -13.656 -1.422 1.00 90.00 124 TRP A CA 1
ATOM 1020 C C . TRP A 1 124 ? 0.662 -12.477 -1.146 1.00 90.00 124 TRP A C 1
ATOM 1022 O O . TRP A 1 124 ? 1.113 -11.413 -0.730 1.00 90.00 124 TRP A O 1
ATOM 1032 N N . ILE A 1 125 ? -0.645 -12.679 -1.298 1.00 85.75 125 ILE A N 1
ATOM 1033 C CA . ILE A 1 125 ? -1.678 -11.684 -1.018 1.00 85.75 125 ILE A CA 1
ATOM 1034 C C . ILE A 1 125 ? -2.772 -12.328 -0.151 1.00 85.75 125 ILE A C 1
ATOM 1036 O O . ILE A 1 125 ? -3.318 -13.370 -0.506 1.00 85.75 125 ILE A O 1
ATOM 1040 N N . LYS A 1 126 ? -3.117 -11.726 0.995 1.00 87.81 126 LYS A N 1
ATOM 1041 C CA . LYS A 1 126 ? -4.238 -12.164 1.847 1.00 87.81 126 LYS A CA 1
ATOM 1042 C C . LYS A 1 126 ? -5.201 -11.022 2.158 1.00 87.81 126 LYS A C 1
ATOM 1044 O O . LYS A 1 126 ? -4.799 -10.047 2.779 1.00 87.81 126 LYS A O 1
ATOM 1049 N N . TYR A 1 127 ? -6.476 -11.203 1.852 1.00 81.44 127 TYR A N 1
ATOM 1050 C CA . TYR A 1 127 ? -7.575 -10.358 2.311 1.00 81.44 127 TYR A CA 1
ATOM 1051 C C . TYR A 1 127 ? -8.398 -11.106 3.359 1.00 81.44 127 TYR A C 1
ATOM 1053 O O . TYR A 1 127 ? -8.512 -12.334 3.321 1.00 81.44 127 TYR A O 1
ATOM 1061 N N . GLN A 1 128 ? -8.967 -10.365 4.302 1.00 83.94 128 GLN A N 1
ATOM 1062 C CA . GLN A 1 128 ? -9.949 -10.869 5.247 1.00 83.94 128 GLN A CA 1
ATOM 1063 C C . GLN A 1 128 ? -10.938 -9.752 5.590 1.00 83.94 128 GLN A C 1
ATOM 1065 O O . GLN A 1 128 ? -10.511 -8.651 5.924 1.00 83.94 128 GLN A O 1
ATOM 1070 N N . VAL A 1 129 ? -12.236 -10.024 5.556 1.00 78.56 129 VAL A N 1
ATOM 1071 C CA . VAL A 1 129 ? -13.276 -9.095 6.022 1.00 78.56 129 VAL A CA 1
ATOM 1072 C C . VAL A 1 129 ? -14.177 -9.813 7.024 1.00 78.56 129 VAL A C 1
ATOM 1074 O O . VAL A 1 129 ? -14.345 -11.030 6.941 1.00 78.56 129 VAL A O 1
ATOM 1077 N N . LYS A 1 130 ? -14.722 -9.077 7.993 1.00 81.44 130 LYS A N 1
ATOM 1078 C CA . LYS A 1 130 ? -15.811 -9.527 8.866 1.00 81.44 130 LYS A CA 1
ATOM 1079 C C . LYS A 1 130 ? -16.946 -8.506 8.884 1.00 81.44 130 LYS A C 1
ATOM 1081 O O . LYS A 1 130 ? -16.651 -7.313 8.863 1.00 81.44 130 LYS A O 1
ATOM 1086 N N . ASN A 1 131 ? -18.195 -8.953 8.988 1.00 75.88 131 ASN A N 1
ATOM 1087 C CA . ASN A 1 131 ? -19.362 -8.071 9.133 1.00 75.88 131 ASN A CA 1
ATOM 1088 C C . ASN A 1 131 ? -19.419 -6.948 8.055 1.00 75.88 131 ASN A C 1
ATOM 1090 O O . ASN A 1 131 ? -19.403 -5.776 8.429 1.00 75.88 131 ASN A O 1
ATOM 1094 N N . PRO A 1 132 ? -19.365 -7.243 6.739 1.00 69.19 132 PRO A N 1
ATOM 1095 C CA . PRO A 1 132 ? -19.495 -6.207 5.711 1.00 69.19 132 PRO A CA 1
ATOM 1096 C C . PRO A 1 132 ? -20.930 -5.664 5.642 1.00 69.19 132 PRO A C 1
ATOM 1098 O O . PRO A 1 132 ? -21.870 -6.453 5.679 1.00 69.19 132 PRO A O 1
ATOM 1101 N N . GLY A 1 133 ? -21.087 -4.345 5.492 1.00 65.62 133 GLY A N 1
ATOM 1102 C CA . GLY A 1 133 ? -22.357 -3.718 5.122 1.00 65.62 133 GLY A CA 1
ATOM 1103 C C . GLY A 1 133 ? -22.630 -3.913 3.631 1.00 65.62 133 GLY A C 1
ATOM 1104 O O . GLY A 1 133 ? -23.351 -4.830 3.247 1.00 65.62 133 GLY A O 1
ATOM 1105 N N . GLN A 1 134 ? -22.011 -3.101 2.766 1.00 65.81 134 GLN A N 1
ATOM 1106 C CA . GLN A 1 134 ? -22.131 -3.241 1.308 1.00 65.81 134 GLN A CA 1
ATOM 1107 C C . GLN A 1 134 ? -20.815 -3.020 0.535 1.00 65.81 134 GLN A C 1
ATOM 1109 O O . GLN A 1 134 ? -20.006 -2.157 0.868 1.00 65.81 134 GLN A O 1
ATOM 1114 N N . LEU A 1 135 ? -20.682 -3.796 -0.551 1.00 56.88 135 LEU A N 1
ATOM 1115 C CA . LEU A 1 135 ? -19.658 -3.792 -1.612 1.00 56.88 135 LEU A CA 1
ATOM 1116 C C . LEU A 1 135 ? -18.170 -3.920 -1.215 1.00 56.88 135 LEU A C 1
ATOM 1118 O O . LEU A 1 135 ? -17.589 -3.136 -0.470 1.00 56.88 135 LEU A O 1
ATOM 1122 N N . LEU A 1 136 ? -17.513 -4.905 -1.832 1.00 65.81 136 LEU A N 1
ATOM 1123 C CA . LEU A 1 136 ? -16.078 -5.184 -1.739 1.00 65.81 136 LEU A CA 1
ATOM 1124 C C . LEU A 1 136 ? -15.565 -5.560 -3.130 1.00 65.81 136 LEU A C 1
ATOM 1126 O O . LEU A 1 136 ? -16.076 -6.511 -3.721 1.00 65.81 136 LEU A O 1
ATOM 1130 N N . GLN A 1 137 ? -14.540 -4.871 -3.635 1.00 70.25 137 GLN A N 1
ATOM 1131 C CA . GLN A 1 137 ? -13.935 -5.192 -4.930 1.00 70.25 137 GLN A CA 1
ATOM 1132 C C . GLN A 1 137 ? -12.437 -5.463 -4.780 1.00 70.25 137 GLN A C 1
ATOM 1134 O O . GLN A 1 137 ? -11.686 -4.637 -4.270 1.00 70.25 137 GLN A O 1
ATOM 1139 N N . VAL A 1 138 ? -11.982 -6.626 -5.246 1.00 71.62 138 VAL A N 1
ATOM 1140 C CA . VAL A 1 138 ? -10.559 -6.994 -5.284 1.00 71.62 138 VAL A CA 1
ATOM 1141 C C . VAL A 1 138 ? -10.238 -7.504 -6.683 1.00 71.62 138 VAL A C 1
ATOM 1143 O O . VAL A 1 138 ? -10.835 -8.481 -7.127 1.00 71.62 138 VAL A O 1
ATOM 1146 N N . GLY A 1 139 ? -9.310 -6.848 -7.382 1.00 75.31 139 GLY A N 1
ATOM 1147 C CA . GLY A 1 139 ? -9.042 -7.103 -8.797 1.00 75.31 139 GLY A CA 1
ATOM 1148 C C . GLY A 1 139 ? -7.563 -7.071 -9.180 1.00 75.31 139 GLY A C 1
ATOM 1149 O O . GLY A 1 139 ? -6.767 -6.280 -8.671 1.00 75.31 139 GLY A O 1
ATOM 1150 N N . PHE A 1 140 ? -7.210 -7.915 -10.146 1.00 80.00 140 PHE A N 1
ATOM 1151 C CA . PHE A 1 140 ? -5.914 -7.915 -10.821 1.00 80.00 140 PHE A CA 1
ATOM 1152 C C . PHE A 1 140 ? -6.180 -7.960 -12.324 1.00 80.00 140 PHE A C 1
ATOM 1154 O O . PHE A 1 140 ? -6.913 -8.837 -12.775 1.00 80.00 140 PHE A O 1
ATOM 1161 N N . SER A 1 141 ? -5.627 -7.031 -13.104 1.00 78.62 141 SER A N 1
ATOM 1162 C CA . SER A 1 141 ? -5.952 -6.931 -14.532 1.00 78.62 141 SER A CA 1
ATOM 1163 C C . SER A 1 141 ? -4.755 -6.597 -15.417 1.00 78.62 141 SER A C 1
ATOM 1165 O O . SER A 1 141 ? -3.823 -5.888 -15.037 1.00 78.62 141 SER A O 1
ATOM 1167 N N . SER A 1 142 ? -4.798 -7.074 -16.657 1.00 80.56 142 SER A N 1
ATOM 1168 C CA . SER A 1 142 ? -4.025 -6.487 -17.745 1.00 80.56 142 SER A CA 1
ATOM 1169 C C . SER A 1 142 ? -4.928 -6.363 -18.968 1.00 80.56 142 SER A C 1
ATOM 1171 O O . SER A 1 142 ? -5.630 -7.307 -19.311 1.00 80.56 142 SER A O 1
ATOM 1173 N N . THR A 1 143 ? -4.992 -5.173 -19.569 1.00 79.56 143 THR A N 1
ATOM 1174 C CA . THR A 1 143 ? -6.031 -4.848 -20.571 1.00 79.56 143 THR A CA 1
ATOM 1175 C C . THR A 1 143 ? -5.636 -5.260 -21.989 1.00 79.56 143 THR A C 1
ATOM 1177 O O . THR A 1 143 ? -6.494 -5.534 -22.818 1.00 79.56 143 THR A O 1
ATOM 1180 N N . ARG A 1 144 ? -4.332 -5.261 -22.292 1.00 80.44 144 ARG A N 1
ATOM 1181 C CA . ARG A 1 144 ? -3.756 -5.655 -23.595 1.00 80.44 144 ARG A CA 1
ATOM 1182 C C . ARG A 1 144 ? -2.451 -6.446 -23.435 1.00 80.44 144 ARG A C 1
ATOM 1184 O O . ARG A 1 144 ? -1.607 -6.451 -24.326 1.00 80.44 144 ARG A O 1
ATOM 1191 N N . GLY A 1 145 ? -2.235 -7.029 -22.261 1.00 76.62 145 GLY A N 1
ATOM 1192 C CA . GLY A 1 145 ? -1.080 -7.857 -21.941 1.00 76.62 145 GLY A CA 1
ATOM 1193 C C . GLY A 1 145 ? -1.503 -9.068 -21.107 1.00 76.62 145 GLY A C 1
ATOM 1194 O O . GLY A 1 145 ? -2.640 -9.127 -20.642 1.00 76.62 145 GLY A O 1
ATOM 1195 N N . PRO A 1 146 ? -0.612 -10.049 -20.911 1.00 81.56 146 PRO A N 1
ATOM 1196 C CA . PRO A 1 146 ? -0.902 -11.203 -20.074 1.00 81.56 146 PRO A CA 1
ATOM 1197 C C . PRO A 1 146 ? -0.870 -10.847 -18.580 1.00 81.56 146 PRO A C 1
ATOM 1199 O O . PRO A 1 146 ? 0.004 -10.110 -18.108 1.00 81.56 146 PRO A O 1
ATOM 1202 N N . LEU A 1 147 ? -1.792 -11.440 -17.824 1.00 85.06 147 LEU A N 1
ATOM 1203 C CA . LEU A 1 147 ? -1.718 -11.558 -16.369 1.00 85.06 147 LEU A CA 1
ATOM 1204 C C . LEU A 1 147 ? -0.952 -12.848 -16.032 1.00 85.06 147 LEU A C 1
ATOM 1206 O O . LEU A 1 147 ? -1.400 -13.939 -16.369 1.00 85.06 147 LEU A O 1
ATOM 1210 N N . VAL A 1 148 ? 0.212 -12.730 -15.393 1.00 87.94 148 VAL A N 1
ATOM 1211 C CA . VAL A 1 148 ? 1.141 -13.844 -15.144 1.00 87.94 148 VAL A CA 1
ATOM 1212 C C . VAL A 1 148 ? 1.347 -14.034 -13.643 1.00 87.94 148 VAL A C 1
ATOM 1214 O O . VAL A 1 148 ? 1.905 -13.166 -12.973 1.00 87.94 148 VAL A O 1
ATOM 1217 N N . LEU A 1 149 ? 0.948 -15.191 -13.113 1.00 85.94 149 LEU A N 1
ATOM 1218 C CA . LEU A 1 149 ? 1.113 -15.558 -11.704 1.00 85.94 149 LEU A CA 1
ATOM 1219 C C . LEU A 1 149 ? 1.983 -16.821 -11.595 1.00 85.94 149 LEU A C 1
ATOM 1221 O O . LEU A 1 149 ? 1.541 -17.916 -11.920 1.00 85.94 149 LEU A O 1
ATOM 1225 N N . HIS A 1 150 ? 3.224 -16.688 -11.119 1.00 90.00 150 HIS A N 1
ATOM 1226 C CA . HIS A 1 150 ? 4.153 -17.811 -10.943 1.00 90.00 150 HIS A CA 1
ATOM 1227 C C . HIS A 1 150 ? 4.508 -18.005 -9.462 1.00 90.00 150 HIS A C 1
ATOM 1229 O O . HIS A 1 150 ? 5.027 -17.093 -8.809 1.00 90.00 150 HIS A O 1
ATOM 1235 N N . LYS A 1 151 ? 4.232 -19.201 -8.917 1.00 91.00 151 LYS A N 1
ATOM 1236 C CA . LYS A 1 151 ? 4.488 -19.571 -7.504 1.00 91.00 151 LYS A CA 1
ATOM 1237 C C . LYS A 1 151 ? 3.971 -18.509 -6.516 1.00 91.00 151 LYS A C 1
ATOM 1239 O O . LYS A 1 151 ? 4.624 -18.208 -5.522 1.00 91.00 151 LYS A O 1
ATOM 1244 N N . SER A 1 152 ? 2.837 -17.894 -6.850 1.00 88.88 152 SER A N 1
ATOM 1245 C CA . SER A 1 152 ? 2.246 -16.755 -6.145 1.00 88.88 152 SER A CA 1
ATOM 1246 C C . SER A 1 152 ? 0.821 -17.090 -5.716 1.00 88.88 152 SER A C 1
ATOM 1248 O O . SER A 1 152 ? 0.132 -17.829 -6.413 1.00 88.88 152 SER A O 1
ATOM 1250 N N . TRP A 1 153 ? 0.393 -16.557 -4.575 1.00 87.94 153 TRP A N 1
ATOM 1251 C CA . TRP A 1 153 ? -0.824 -16.978 -3.881 1.00 87.94 153 TRP A CA 1
ATOM 1252 C C . TRP A 1 153 ? -1.726 -15.789 -3.569 1.00 87.94 153 TRP A C 1
ATOM 1254 O O . TRP A 1 153 ? -1.254 -14.766 -3.074 1.00 87.94 153 TRP A O 1
ATOM 1264 N N . VAL A 1 154 ? -3.032 -15.953 -3.781 1.00 84.31 154 VAL A N 1
ATOM 1265 C CA . VAL A 1 154 ? -4.059 -15.003 -3.339 1.00 84.31 154 VAL A CA 1
ATOM 1266 C C . VAL A 1 154 ? -5.066 -15.753 -2.473 1.00 84.31 154 VAL A C 1
ATOM 1268 O O . VAL A 1 154 ? -5.642 -16.742 -2.913 1.00 84.31 154 VAL A O 1
ATOM 1271 N N . LYS A 1 155 ? -5.295 -15.287 -1.242 1.00 86.56 155 LYS A N 1
ATOM 1272 C CA . LYS A 1 155 ? -6.365 -15.786 -0.366 1.00 86.56 155 LYS A CA 1
ATOM 1273 C C . LYS A 1 155 ? -7.319 -14.658 -0.002 1.00 86.56 155 LYS A C 1
ATOM 1275 O O . LYS A 1 155 ? -6.920 -13.705 0.662 1.00 86.56 155 LYS A O 1
ATOM 1280 N N . TYR A 1 156 ? -8.577 -14.800 -0.392 1.00 80.44 156 TYR A N 1
ATOM 1281 C CA . TYR A 1 156 ? -9.689 -13.961 0.050 1.00 80.44 156 TYR A CA 1
ATOM 1282 C C . TYR A 1 156 ? -10.489 -14.707 1.131 1.00 80.44 156 TYR A C 1
ATOM 1284 O O . TYR A 1 156 ? -10.482 -15.939 1.167 1.00 80.44 156 TYR A O 1
ATOM 1292 N N . GLN A 1 157 ? -11.118 -13.982 2.055 1.00 82.88 157 GLN A N 1
ATOM 1293 C CA . GLN A 1 157 ? -11.949 -14.561 3.113 1.00 82.88 157 GLN A CA 1
ATOM 1294 C C . GLN A 1 157 ? -12.939 -13.509 3.619 1.00 82.88 157 GLN A C 1
ATOM 1296 O O . GLN A 1 157 ? -12.518 -12.459 4.099 1.00 82.88 157 GLN A O 1
ATOM 1301 N N . VAL A 1 158 ? -14.232 -13.813 3.587 1.00 76.94 158 VAL A N 1
ATOM 1302 C CA . VAL A 1 158 ? -15.265 -13.041 4.290 1.00 76.94 158 VAL A CA 1
ATOM 1303 C C . VAL A 1 158 ? -15.788 -13.904 5.434 1.00 76.94 158 VAL A C 1
ATOM 1305 O O . VAL A 1 158 ? -15.852 -15.125 5.313 1.00 76.94 158 VAL A O 1
ATOM 1308 N N . GLY A 1 159 ? -16.099 -13.277 6.559 1.00 75.81 159 GLY A N 1
ATOM 1309 C CA . GLY A 1 159 ? -16.940 -13.845 7.601 1.00 75.81 159 GLY A CA 1
ATOM 1310 C C . GLY A 1 159 ? -18.079 -12.886 7.914 1.00 75.81 159 GLY A C 1
ATOM 1311 O O . GLY A 1 159 ? -17.951 -11.673 7.714 1.00 75.81 159 GLY A O 1
ATOM 1312 N N . LEU A 1 160 ? -19.169 -13.438 8.423 1.00 64.69 160 LEU A N 1
ATOM 1313 C CA . LEU A 1 160 ? -20.156 -12.672 9.172 1.00 64.69 160 LEU A CA 1
ATOM 1314 C C . LEU A 1 160 ? -19.668 -12.490 10.631 1.00 64.69 160 LEU A C 1
ATOM 1316 O O . LEU A 1 160 ? -18.577 -13.016 10.977 1.00 64.69 160 LEU A O 1
#

Foldseek 3Di:
DDDAEEEDEDEDDADDEEAEEEEAAEEAEAELYEYEYEYDDAPDPDDEYEYYYEYEHYEYEYENYEEEYEYEHHADEYEYEYEYEAEEYEYELYEEYYEYENHQDYYEYEYEYEAEEHEYYNYEYEYEYEHYNDDDYYYYYYNRYDYYYYNYYYYYYYYD

Organism: Penicillium camemberti (strain FM 013) (NCBI:txid1429867)